Protein AF-A0A354B178-F1 (afdb_monomer_lite)

Structure (mmCIF, N/CA/C/O backbone):
data_AF-A0A354B178-F1
#
_entry.id   AF-A0A354B178-F1
#
loop_
_atom_site.group_PDB
_atom_site.id
_atom_site.type_symbol
_atom_site.label_atom_id
_atom_site.label_alt_id
_atom_site.label_comp_id
_atom_site.label_asym_id
_atom_site.label_entity_id
_atom_site.label_seq_id
_atom_site.pdbx_PDB_in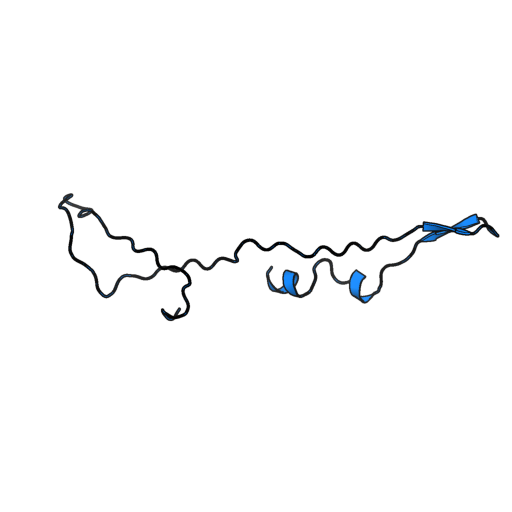s_code
_atom_site.Cartn_x
_atom_site.Cartn_y
_atom_site.Cartn_z
_atom_site.occupancy
_atom_site.B_iso_or_equiv
_atom_site.auth_seq_id
_atom_site.auth_comp_id
_atom_site.auth_asym_id
_atom_site.auth_atom_id
_atom_site.pdbx_PDB_model_num
ATOM 1 N N . MET A 1 1 ? -20.402 -0.550 6.968 1.00 59.12 1 MET A N 1
ATOM 2 C CA . MET A 1 1 ? -20.323 -1.817 6.197 1.00 59.12 1 MET A CA 1
ATOM 3 C C . MET A 1 1 ? -21.031 -2.966 6.933 1.00 59.12 1 MET A C 1
ATOM 5 O O . MET A 1 1 ? -21.224 -2.857 8.147 1.00 59.12 1 MET A O 1
ATOM 9 N N . PRO A 1 2 ? -21.443 -4.059 6.251 1.00 63.12 2 PRO A N 1
ATOM 10 C CA . PRO A 1 2 ? -21.990 -5.254 6.912 1.00 63.12 2 PRO A CA 1
ATOM 11 C C . PRO A 1 2 ? -20.962 -5.875 7.875 1.00 63.12 2 PRO A C 1
ATOM 13 O O . PRO A 1 2 ? -19.771 -5.809 7.591 1.00 63.12 2 PRO A O 1
ATOM 16 N N . ILE A 1 3 ? -21.404 -6.492 8.981 1.00 58.00 3 ILE A N 1
ATOM 17 C CA . ILE A 1 3 ? -20.516 -7.081 10.014 1.00 58.00 3 ILE A CA 1
ATOM 18 C C . ILE A 1 3 ? -19.576 -8.151 9.434 1.00 58.00 3 ILE A C 1
ATOM 20 O O . ILE A 1 3 ? -18.418 -8.222 9.817 1.00 58.00 3 ILE A O 1
ATOM 24 N N . LYS A 1 4 ? -20.021 -8.917 8.429 1.00 58.50 4 LYS A N 1
ATOM 25 C CA . LYS A 1 4 ? -19.248 -10.005 7.792 1.00 58.50 4 LYS A CA 1
ATOM 26 C C . LYS A 1 4 ? -18.028 -9.555 6.964 1.00 58.50 4 LYS A C 1
ATOM 28 O O . LYS A 1 4 ? -17.536 -10.327 6.150 1.00 58.50 4 LYS A O 1
ATOM 33 N N . ARG A 1 5 ? -17.604 -8.297 7.074 1.00 77.19 5 ARG A N 1
ATOM 34 C CA . ARG A 1 5 ? -16.552 -7.703 6.235 1.00 77.19 5 ARG A CA 1
ATOM 35 C C . ARG A 1 5 ? -15.565 -6.850 7.040 1.00 77.19 5 ARG A C 1
ATOM 37 O O . ARG A 1 5 ? -14.995 -5.915 6.493 1.00 77.19 5 ARG A O 1
ATOM 44 N N . VAL A 1 6 ? -15.456 -7.126 8.338 1.00 89.19 6 VAL A N 1
ATOM 45 C CA . VAL A 1 6 ? -14.501 -6.504 9.259 1.00 89.19 6 VAL A CA 1
ATOM 46 C C . VAL A 1 6 ? -13.504 -7.579 9.669 1.00 89.19 6 VAL A C 1
ATOM 48 O O . VAL A 1 6 ? -13.930 -8.668 10.051 1.00 89.19 6 VAL A O 1
ATOM 51 N N . ASP A 1 7 ? -12.215 -7.279 9.564 1.00 91.00 7 ASP A N 1
ATOM 52 C CA . ASP A 1 7 ? -11.150 -8.233 9.887 1.00 91.00 7 ASP A CA 1
ATOM 53 C C . ASP A 1 7 ? -10.921 -8.352 11.404 1.00 91.00 7 ASP A C 1
ATOM 55 O O . ASP A 1 7 ? -10.701 -9.449 11.910 1.00 91.00 7 ASP A O 1
ATOM 59 N N . GLU A 1 8 ? -11.045 -7.242 12.140 1.00 91.19 8 GLU A N 1
ATOM 60 C CA . GLU A 1 8 ? -10.915 -7.183 13.600 1.00 91.19 8 GLU A CA 1
ATOM 61 C C . GLU A 1 8 ? -11.932 -6.198 14.197 1.00 91.19 8 GLU A C 1
ATOM 63 O O . GLU A 1 8 ? -12.115 -5.089 13.689 1.00 91.19 8 GLU A O 1
ATOM 68 N N . ALA A 1 9 ? -12.605 -6.605 15.276 1.00 92.25 9 ALA A N 1
ATOM 69 C CA . ALA A 1 9 ? -13.512 -5.757 16.043 1.00 92.25 9 ALA A CA 1
ATOM 70 C C . ALA A 1 9 ? -12.913 -5.507 17.431 1.00 92.25 9 ALA A C 1
ATOM 72 O O . ALA A 1 9 ? -12.672 -6.450 18.182 1.00 92.25 9 ALA A O 1
ATOM 73 N N . LEU A 1 10 ? -12.667 -4.236 17.748 1.00 94.31 10 LEU A N 1
ATOM 74 C CA . LEU A 1 10 ? -12.195 -3.800 19.057 1.00 94.31 10 LEU A CA 1
ATOM 75 C C . LEU A 1 10 ? -13.368 -3.188 19.821 1.00 94.31 10 LEU A C 1
ATOM 77 O O . LEU A 1 10 ? -13.938 -2.185 19.391 1.00 94.31 10 LEU A O 1
ATOM 81 N N . GLU A 1 11 ? -13.723 -3.810 20.942 1.00 93.38 11 GLU A N 1
ATOM 82 C CA . GLU A 1 11 ? -14.806 -3.345 21.804 1.00 93.38 11 GLU A CA 1
ATOM 83 C C . GLU A 1 11 ? -14.296 -2.270 22.770 1.00 93.38 11 GLU A C 1
ATOM 85 O O . GLU A 1 11 ? -13.253 -2.417 23.415 1.00 93.38 11 GLU A O 1
ATOM 90 N N . HIS A 1 12 ? -15.043 -1.173 22.881 1.00 93.94 12 HIS A N 1
ATOM 91 C CA . HIS A 1 12 ? -14.699 -0.042 23.737 1.00 93.94 12 HIS A CA 1
ATOM 92 C C . HIS A 1 12 ? -15.874 0.286 24.657 1.00 93.94 12 HIS A C 1
ATOM 94 O O . HIS A 1 12 ? -16.817 0.972 24.262 1.00 93.94 12 HIS A O 1
ATOM 100 N N . HIS A 1 13 ? -15.797 -0.179 25.903 1.00 94.00 13 HIS A N 1
ATOM 101 C CA . HIS A 1 13 ? -16.819 0.076 26.914 1.00 94.00 13 HIS A CA 1
ATOM 102 C C . HIS A 1 13 ? -16.421 1.252 27.815 1.00 94.00 13 HIS A C 1
ATOM 104 O O . HIS A 1 13 ? -15.251 1.379 28.185 1.00 94.00 13 HIS A O 1
ATOM 110 N N . PRO A 1 14 ? -17.369 2.117 28.213 1.00 95.88 14 PRO A N 1
ATOM 111 C CA . PRO A 1 14 ? -17.106 3.097 29.253 1.00 95.88 14 PRO A CA 1
ATOM 112 C C . PRO A 1 14 ? -16.975 2.394 30.609 1.00 95.88 14 PRO A C 1
ATOM 114 O O . PRO A 1 14 ? -17.905 1.738 31.062 1.00 95.88 14 PRO A O 1
ATOM 117 N N . GLU A 1 15 ? -15.853 2.591 31.300 1.00 95.00 15 GLU A N 1
ATOM 118 C CA . GLU A 1 15 ? -15.655 2.024 32.645 1.00 95.00 15 GLU A CA 1
ATOM 119 C C . GLU A 1 15 ? -16.556 2.693 33.699 1.00 95.00 15 GLU A C 1
ATOM 121 O O . GLU A 1 15 ? -16.970 2.071 34.678 1.00 95.00 15 GLU A O 1
ATOM 126 N N . ALA A 1 16 ? -16.873 3.978 33.504 1.00 97.00 16 ALA A N 1
ATOM 127 C CA . ALA A 1 16 ? -17.643 4.772 34.450 1.00 97.00 16 ALA A CA 1
ATOM 128 C C . ALA A 1 16 ? -18.503 5.845 33.772 1.00 97.00 16 ALA A C 1
ATOM 130 O O . ALA A 1 16 ? -18.206 6.349 32.684 1.00 97.00 16 ALA A O 1
ATOM 131 N N . CYS A 1 17 ? -19.564 6.259 34.465 1.00 96.38 17 CYS A N 1
ATOM 132 C CA . CYS A 1 17 ? -20.412 7.361 34.043 1.00 96.38 17 CYS A CA 1
ATOM 133 C C . CYS A 1 17 ? -19.607 8.665 33.969 1.00 96.38 17 CYS A C 1
ATOM 135 O O . CYS A 1 17 ? -19.139 9.180 34.986 1.00 96.38 17 CYS A O 1
ATOM 137 N N . ARG A 1 18 ? -19.560 9.276 32.780 1.00 96.19 18 ARG A N 1
ATOM 138 C CA . ARG A 1 18 ? -18.859 10.550 32.523 1.00 96.19 18 ARG A CA 1
ATOM 139 C C . ARG A 1 18 ? -19.279 11.728 33.415 1.00 96.19 18 ARG A C 1
ATOM 141 O O . ARG A 1 18 ? -18.586 12.737 33.443 1.00 96.19 18 ARG A O 1
ATOM 148 N N . ARG A 1 19 ? -20.439 11.647 34.082 1.00 97.50 19 ARG A N 1
ATOM 149 C CA . ARG A 1 19 ? -20.979 12.719 34.936 1.00 97.50 19 ARG A CA 1
ATOM 150 C C . ARG A 1 19 ? -20.696 12.510 36.424 1.00 97.50 19 ARG A C 1
ATOM 152 O O . ARG A 1 19 ? -20.390 13.480 37.103 1.00 97.50 19 ARG A O 1
ATOM 159 N N . CYS A 1 20 ? -20.869 11.294 36.941 1.00 97.50 20 CYS A N 1
ATOM 160 C CA . CYS A 1 20 ? -20.809 11.020 38.384 1.00 97.50 20 CYS A CA 1
ATOM 161 C C . CYS A 1 20 ? -19.748 9.988 38.788 1.00 97.50 20 CYS A C 1
ATOM 163 O O . CYS A 1 20 ? -19.556 9.775 39.979 1.00 97.50 20 CYS A O 1
ATOM 165 N N . GLY A 1 21 ? -19.068 9.350 37.831 1.00 96.69 21 GLY A N 1
ATOM 166 C CA . GLY A 1 21 ? -17.995 8.388 38.098 1.00 96.69 21 GLY A CA 1
ATOM 167 C C . GLY A 1 21 ? -18.457 7.010 38.577 1.00 96.69 21 GLY A C 1
ATOM 168 O O . GLY A 1 21 ? -17.622 6.163 38.869 1.00 96.69 21 GLY A O 1
ATOM 169 N N . THR A 1 22 ? -19.766 6.755 38.654 1.00 97.56 22 THR A N 1
ATOM 170 C CA . THR A 1 22 ? -20.298 5.423 38.981 1.00 97.56 22 THR A CA 1
ATOM 171 C C . THR A 1 22 ? -19.827 4.398 37.951 1.00 97.56 22 THR A C 1
ATOM 173 O O . THR A 1 22 ? -19.960 4.655 36.755 1.00 97.56 22 THR A O 1
ATOM 176 N N . LEU A 1 23 ? -19.302 3.258 38.412 1.00 97.44 23 LEU A N 1
ATOM 177 C CA . LEU A 1 23 ? -18.853 2.163 37.549 1.00 97.44 23 LEU A CA 1
ATOM 178 C C . LEU A 1 23 ? -20.025 1.577 36.756 1.00 97.44 23 LEU A C 1
ATOM 180 O O . LEU A 1 23 ? -21.112 1.391 37.305 1.00 97.44 23 LEU A O 1
ATOM 184 N N . LEU A 1 24 ? -19.790 1.290 35.478 1.00 96.06 24 LEU A N 1
ATOM 185 C CA . LEU A 1 24 ? -20.774 0.707 34.569 1.00 96.06 24 LEU A CA 1
ATOM 186 C C . LEU A 1 24 ? -20.338 -0.717 34.209 1.00 96.06 24 LEU A C 1
ATOM 188 O O . LEU A 1 24 ? -19.172 -0.940 33.898 1.00 96.06 24 LEU A O 1
ATOM 192 N N . GLN A 1 25 ? -21.261 -1.678 34.283 1.00 90.88 25 GLN A N 1
ATOM 193 C CA . GLN A 1 25 ? -21.004 -3.087 33.934 1.00 90.88 25 GLN A CA 1
ATOM 194 C C . GLN A 1 25 ? -22.062 -3.678 32.996 1.00 90.88 25 GLN A C 1
ATOM 196 O O . GLN A 1 25 ? -22.041 -4.871 32.712 1.00 90.88 25 GLN A O 1
ATOM 201 N N . GLU A 1 26 ? -23.004 -2.853 32.544 1.00 89.19 26 GLU A N 1
ATOM 202 C CA . GLU A 1 26 ? -24.038 -3.272 31.605 1.00 89.19 26 GLU A CA 1
ATOM 203 C C . GLU A 1 26 ? -23.472 -3.346 30.185 1.00 89.19 26 GLU A C 1
ATOM 205 O O . GLU A 1 26 ? -22.607 -2.555 29.800 1.00 89.19 26 GLU A O 1
ATOM 210 N N . GLU A 1 27 ? -23.976 -4.305 29.415 1.00 88.25 27 GLU A N 1
ATOM 211 C CA . GLU A 1 27 ? -23.567 -4.561 28.038 1.00 88.25 27 GLU A CA 1
ATOM 212 C C . GLU A 1 27 ? -24.613 -3.979 27.075 1.00 88.25 27 GLU A C 1
ATOM 214 O O . GLU A 1 27 ? -25.817 -4.155 27.272 1.00 88.25 27 GLU A O 1
ATOM 219 N N . ASP A 1 28 ? -24.157 -3.260 26.048 1.00 93.12 28 ASP A N 1
ATOM 220 C CA . ASP A 1 28 ? -25.015 -2.670 25.017 1.00 93.12 28 ASP A CA 1
ATOM 221 C C . ASP A 1 28 ? -25.082 -3.614 23.801 1.00 93.12 28 ASP A C 1
ATOM 223 O O . ASP A 1 28 ? -24.057 -3.819 23.147 1.00 93.12 28 ASP A O 1
ATOM 227 N N . PRO A 1 29 ? -26.251 -4.199 23.472 1.00 91.12 29 PRO A N 1
ATOM 228 C CA . PRO A 1 29 ? -26.381 -5.109 22.336 1.00 91.12 29 PRO A CA 1
ATOM 229 C C . PRO A 1 29 ? -26.339 -4.402 20.969 1.00 91.12 29 PRO A C 1
ATOM 231 O O . PRO A 1 29 ? -26.203 -5.085 19.949 1.00 91.12 29 PRO A O 1
ATOM 234 N N . GLU A 1 30 ? -26.463 -3.070 20.910 1.00 92.75 30 GLU A N 1
ATOM 235 C CA . GLU A 1 30 ? -26.508 -2.296 19.660 1.00 92.75 30 GLU A CA 1
ATOM 236 C C . GLU A 1 30 ? -25.540 -1.089 19.676 1.00 92.75 30 GLU A C 1
ATOM 238 O O . GLU A 1 30 ? -25.970 0.061 19.532 1.00 92.75 30 GLU A O 1
ATOM 243 N 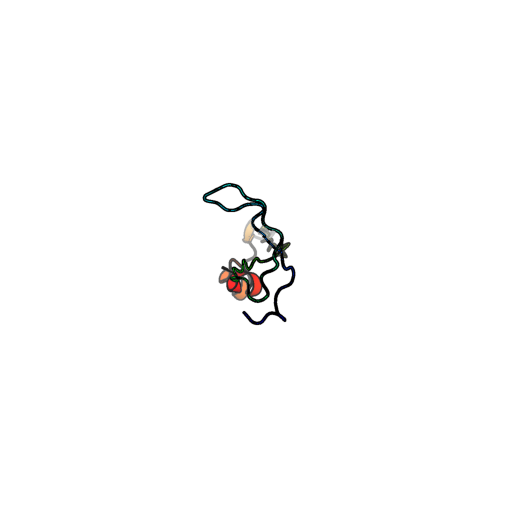N . PRO A 1 31 ? -24.213 -1.318 19.781 1.00 93.50 31 PRO A N 1
ATOM 244 C CA . PRO A 1 31 ? -23.246 -0.235 19.917 1.00 93.50 31 PRO A CA 1
ATOM 245 C C . PRO A 1 31 ? -23.155 0.635 18.655 1.00 93.50 31 PRO A C 1
ATOM 247 O O . PRO A 1 31 ? -23.320 0.176 17.517 1.00 93.50 31 PRO A O 1
ATOM 250 N N . LEU A 1 32 ? -22.793 1.911 18.838 1.00 94.25 32 LEU A N 1
ATOM 251 C CA . LEU A 1 32 ? -22.442 2.793 17.724 1.00 94.25 32 LEU A CA 1
ATOM 252 C C . LEU A 1 32 ? -21.180 2.275 17.024 1.00 94.25 32 LEU A C 1
ATOM 254 O O . LEU A 1 32 ? -20.138 2.074 17.641 1.00 94.25 32 LEU A O 1
ATOM 258 N N . ARG A 1 33 ? -21.249 2.128 15.700 1.00 92.38 33 ARG A N 1
ATOM 259 C CA . ARG A 1 33 ? -20.167 1.536 14.906 1.00 92.38 33 ARG A CA 1
ATOM 260 C C . ARG A 1 33 ? -19.344 2.610 14.201 1.00 92.38 33 ARG A C 1
ATOM 262 O O . ARG A 1 33 ? -19.862 3.329 13.348 1.00 92.38 33 ARG A O 1
ATOM 269 N N . HIS A 1 34 ? -18.048 2.650 14.490 1.00 93.62 34 HIS A N 1
ATOM 270 C CA . HIS A 1 34 ? -17.047 3.418 13.749 1.00 93.62 34 HIS A CA 1
ATOM 271 C C . HIS A 1 34 ? -16.067 2.449 13.077 1.00 93.62 34 HIS A C 1
ATOM 273 O O . HIS A 1 34 ? -15.663 1.469 13.693 1.00 93.62 34 HIS A O 1
ATOM 279 N N . GLN A 1 35 ? -15.721 2.677 11.807 1.00 92.44 35 GLN A N 1
ATOM 280 C CA . GLN A 1 35 ? -14.855 1.773 11.044 1.00 92.44 35 GLN A CA 1
ATOM 281 C C . GLN A 1 35 ? -13.647 2.530 10.509 1.00 92.44 35 GLN A C 1
ATOM 283 O O . GLN A 1 35 ? -13.807 3.561 9.857 1.00 92.44 35 GLN A O 1
ATOM 288 N N . VAL A 1 36 ? -12.464 1.969 10.738 1.00 93.62 36 VAL A N 1
A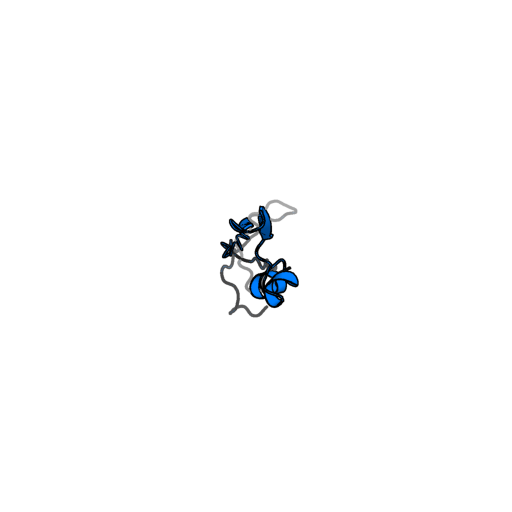TOM 289 C CA . VAL A 1 36 ? -11.219 2.374 10.084 1.00 93.62 36 VAL A CA 1
ATOM 290 C C . VAL A 1 36 ? -10.895 1.312 9.037 1.00 93.62 36 VAL A C 1
ATOM 292 O O . VAL A 1 36 ? -10.943 0.121 9.335 1.00 93.62 36 VAL A O 1
ATOM 295 N N . ILE A 1 37 ? -10.632 1.738 7.803 1.00 90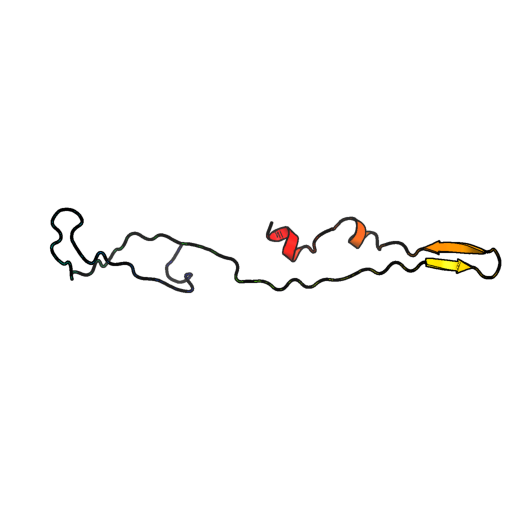.94 37 ILE A N 1
ATOM 296 C CA . ILE A 1 37 ? -10.239 0.860 6.697 1.00 90.94 37 ILE A CA 1
ATOM 297 C C . ILE A 1 37 ? -8.824 1.262 6.312 1.00 90.94 37 ILE A C 1
ATOM 299 O O . ILE A 1 37 ? -8.600 2.418 5.962 1.00 90.94 37 ILE A O 1
ATOM 303 N N . GLU A 1 38 ? -7.899 0.314 6.378 1.00 90.38 38 GLU A N 1
ATOM 304 C CA . GLU A 1 38 ? -6.483 0.541 6.113 1.00 90.38 38 GLU A CA 1
ATOM 305 C C . GLU A 1 38 ? -5.970 -0.488 5.109 1.00 90.38 38 GLU A C 1
ATOM 307 O O . GLU A 1 38 ? -6.451 -1.626 5.055 1.00 90.38 38 GLU A O 1
ATOM 312 N N . ILE A 1 39 ? -4.986 -0.089 4.308 1.00 88.88 39 ILE A N 1
ATOM 313 C CA . ILE A 1 39 ? -4.257 -1.026 3.460 1.00 88.88 39 ILE A CA 1
ATOM 314 C C . ILE A 1 39 ? -3.077 -1.531 4.293 1.00 88.88 39 ILE A C 1
ATOM 316 O O . ILE A 1 39 ? -2.243 -0.725 4.711 1.00 88.88 39 ILE A O 1
ATOM 320 N N . PRO A 1 40 ? -2.967 -2.847 4.551 1.00 88.88 40 PRO A N 1
ATOM 321 C CA . PRO A 1 40 ? -1.836 -3.365 5.304 1.00 88.88 40 PRO A CA 1
ATOM 322 C C . PRO A 1 40 ? -0.526 -3.011 4.589 1.00 88.88 40 PRO A C 1
ATOM 324 O O . PRO A 1 40 ? -0.530 -2.821 3.369 1.00 88.88 40 PRO A O 1
ATOM 327 N N . PRO A 1 41 ? 0.611 -2.960 5.304 1.00 90.25 41 PRO A N 1
ATOM 328 C CA . PRO A 1 41 ? 1.895 -2.651 4.690 1.00 90.25 41 PRO A CA 1
ATOM 329 C C . PRO A 1 41 ? 2.154 -3.504 3.440 1.00 90.25 41 PRO A C 1
ATOM 331 O O . PRO A 1 41 ? 2.289 -4.726 3.516 1.00 90.25 41 PRO A O 1
ATOM 334 N N . ILE A 1 42 ? 2.228 -2.853 2.276 1.00 87.06 42 ILE A N 1
ATOM 335 C CA . ILE A 1 42 ? 2.537 -3.505 1.002 1.00 87.06 42 ILE A CA 1
ATOM 336 C C . ILE A 1 42 ? 4.019 -3.339 0.677 1.00 87.06 42 ILE A C 1
ATOM 338 O O . ILE A 1 42 ? 4.579 -2.250 0.781 1.00 87.06 42 ILE A O 1
ATOM 342 N N . THR A 1 43 ? 4.663 -4.419 0.238 1.00 91.62 43 THR A N 1
ATOM 343 C CA . THR A 1 43 ? 6.009 -4.342 -0.345 1.00 91.62 43 THR A CA 1
ATOM 344 C C . THR A 1 43 ? 5.869 -4.195 -1.861 1.00 91.62 43 THR A C 1
ATOM 346 O O . THR A 1 43 ? 5.359 -5.118 -2.503 1.00 91.62 43 THR A O 1
ATOM 349 N N . PRO A 1 44 ? 6.268 -3.059 -2.463 1.00 90.25 44 PRO A N 1
ATOM 350 C CA . PRO A 1 44 ? 6.133 -2.873 -3.899 1.00 90.25 44 PRO A CA 1
ATOM 351 C C . PRO A 1 44 ? 7.127 -3.757 -4.656 1.00 90.25 44 PRO A C 1
ATOM 353 O O . PRO A 1 44 ? 8.289 -3.892 -4.273 1.00 90.25 44 PRO A O 1
ATOM 356 N N . LEU A 1 45 ? 6.689 -4.309 -5.788 1.00 91.19 45 LEU A N 1
ATOM 357 C CA . LEU A 1 45 ? 7.612 -4.827 -6.792 1.00 91.19 45 LEU A CA 1
ATOM 358 C C . LEU A 1 45 ? 8.242 -3.639 -7.523 1.00 91.19 45 LEU A C 1
ATOM 360 O O . LEU A 1 45 ? 7.532 -2.860 -8.160 1.00 91.19 45 LEU A O 1
ATOM 364 N N . VAL A 1 46 ? 9.566 -3.531 -7.465 1.00 92.06 46 VAL A N 1
ATOM 365 C CA . VAL A 1 46 ? 10.324 -2.500 -8.178 1.00 92.06 46 VAL A CA 1
ATOM 366 C C . VAL A 1 46 ? 10.991 -3.132 -9.394 1.00 92.06 46 VAL A C 1
ATOM 368 O O . VAL A 1 46 ? 11.826 -4.023 -9.255 1.00 92.06 46 VAL A O 1
ATOM 371 N N . ILE A 1 47 ? 10.616 -2.670 -10.586 1.00 91.31 47 ILE A N 1
ATOM 372 C CA . ILE A 1 47 ? 11.248 -3.058 -11.850 1.00 91.31 47 ILE A CA 1
ATOM 373 C C . ILE A 1 47 ? 12.125 -1.890 -12.296 1.00 91.31 47 ILE A C 1
ATOM 375 O O . ILE A 1 47 ? 11.627 -0.798 -12.560 1.00 91.31 47 ILE A O 1
ATOM 379 N N . GLU A 1 48 ? 13.435 -2.117 -12.362 1.00 93.50 48 GLU A N 1
ATOM 380 C CA . GLU A 1 48 ? 14.405 -1.112 -12.796 1.00 93.50 48 GLU A CA 1
ATOM 381 C C . GLU A 1 48 ? 14.798 -1.345 -14.258 1.00 93.50 48 GLU A C 1
ATOM 383 O O . GLU A 1 48 ? 15.372 -2.376 -14.610 1.00 93.50 48 GLU A O 1
ATOM 388 N N . HIS A 1 49 ? 14.531 -0.357 -15.112 1.00 92.69 49 HIS A N 1
ATOM 389 C CA . HIS A 1 49 ? 14.987 -0.362 -16.498 1.00 92.69 49 HIS A CA 1
ATOM 390 C C . HIS A 1 49 ? 16.364 0.301 -16.594 1.00 92.69 49 HIS A C 1
ATOM 392 O O . HIS A 1 49 ? 16.491 1.522 -16.505 1.00 92.69 49 HIS A O 1
ATOM 398 N N . ARG A 1 50 ? 17.411 -0.508 -16.790 1.00 95.25 50 ARG A N 1
ATOM 399 C CA . ARG A 1 50 ? 18.788 -0.020 -16.951 1.00 95.25 50 ARG A CA 1
ATOM 400 C C . ARG A 1 50 ? 19.095 0.258 -18.415 1.00 95.25 50 ARG A C 1
ATOM 402 O O . ARG A 1 50 ? 19.237 -0.660 -19.220 1.00 95.25 50 ARG A O 1
ATOM 409 N N . LEU A 1 51 ? 19.228 1.535 -18.751 1.00 96.81 51 LEU A N 1
ATOM 410 C CA . LEU A 1 51 ? 19.569 1.968 -20.101 1.00 96.81 51 LEU A CA 1
ATOM 411 C C . LEU A 1 51 ? 21.086 2.075 -20.242 1.00 96.81 51 LEU A C 1
ATOM 413 O O . LEU A 1 51 ? 21.716 3.015 -19.759 1.00 96.81 51 LEU A O 1
ATOM 417 N N . HIS A 1 52 ? 21.684 1.080 -20.887 1.00 97.81 52 HIS A N 1
ATOM 418 C CA . HIS A 1 52 ? 23.123 1.052 -21.112 1.00 97.81 52 HIS A CA 1
ATOM 419 C C . HIS A 1 52 ? 23.526 1.966 -22.271 1.00 97.81 52 HIS A C 1
ATOM 421 O O . HIS A 1 52 ? 22.818 2.089 -23.272 1.00 97.81 52 HIS A O 1
ATOM 427 N N . ARG A 1 53 ? 24.713 2.564 -22.145 1.00 98.31 53 ARG A N 1
ATOM 428 C CA . ARG A 1 53 ? 25.361 3.356 -23.189 1.00 98.31 53 ARG A CA 1
ATOM 429 C C . ARG A 1 53 ? 26.631 2.653 -23.644 1.00 98.31 53 ARG A C 1
ATOM 431 O O . ARG A 1 53 ? 27.480 2.334 -22.818 1.00 98.31 53 ARG A O 1
ATOM 438 N N . LEU A 1 54 ? 26.762 2.449 -24.948 1.00 98.50 54 LEU A N 1
ATOM 439 C CA . LEU A 1 54 ? 27.926 1.829 -25.577 1.00 98.50 54 LEU A CA 1
ATOM 440 C C . LEU A 1 54 ? 28.534 2.781 -26.614 1.00 98.50 54 LEU A C 1
ATOM 442 O O . LEU A 1 54 ? 27.861 3.677 -27.128 1.00 98.50 54 LEU A O 1
ATOM 446 N N . ILE A 1 55 ? 29.821 2.598 -26.904 1.00 98.31 55 ILE A N 1
ATOM 447 C CA . ILE A 1 55 ? 30.551 3.362 -27.922 1.00 98.31 55 ILE A CA 1
ATOM 448 C C . ILE A 1 55 ? 30.825 2.435 -29.105 1.00 98.31 55 ILE A C 1
ATOM 450 O O . ILE A 1 55 ? 31.357 1.341 -28.924 1.00 98.31 55 ILE A O 1
ATOM 454 N N . CYS A 1 56 ? 30.456 2.865 -30.312 1.00 97.75 56 CYS A N 1
ATOM 455 C CA . CYS A 1 56 ? 30.731 2.115 -31.532 1.00 97.75 56 CYS A CA 1
ATOM 456 C C . CYS A 1 56 ? 32.244 2.108 -31.820 1.00 97.75 56 CYS A C 1
ATOM 458 O O . CYS A 1 56 ? 32.819 3.188 -31.975 1.00 97.75 56 CYS A O 1
ATOM 460 N N . PRO A 1 57 ? 32.896 0.940 -31.962 1.00 97.38 57 PRO A N 1
ATOM 461 C CA . PRO A 1 57 ? 34.334 0.881 -32.225 1.00 97.38 57 PRO A CA 1
ATOM 462 C C . PRO A 1 57 ? 34.721 1.393 -33.622 1.00 97.38 57 PRO A C 1
ATOM 464 O O . PRO A 1 57 ? 35.873 1.752 -33.836 1.00 97.38 57 PRO A O 1
ATOM 467 N N . CYS A 1 58 ? 33.780 1.451 -34.570 1.00 97.56 58 CYS A N 1
ATOM 468 C CA . CYS A 1 58 ? 34.060 1.843 -35.955 1.00 97.56 58 CYS A CA 1
ATOM 469 C C . CYS A 1 58 ? 34.030 3.362 -36.187 1.00 97.56 58 CYS A C 1
ATOM 471 O O . CYS A 1 58 ? 34.721 3.857 -37.070 1.00 97.56 58 CYS A O 1
ATOM 473 N N . CYS A 1 59 ? 33.200 4.102 -35.444 1.00 97.69 59 CYS A N 1
ATOM 474 C CA . CYS A 1 59 ? 32.956 5.534 -35.683 1.00 97.69 59 CYS A CA 1
ATOM 475 C C . CYS A 1 59 ? 32.921 6.383 -34.404 1.00 97.69 59 CYS A C 1
ATOM 477 O O . CYS A 1 59 ? 32.585 7.564 -34.458 1.00 97.69 59 CYS A O 1
ATOM 479 N N . SER A 1 60 ? 33.222 5.787 -33.246 1.00 97.81 60 SER A N 1
ATOM 480 C CA . SER A 1 60 ? 33.213 6.432 -31.924 1.00 97.81 60 SER A CA 1
ATOM 481 C C . SER A 1 60 ? 31.864 7.023 -31.492 1.00 97.81 60 SER A C 1
ATOM 483 O O . SER A 1 60 ? 31.784 7.721 -30.481 1.00 97.81 60 SER A O 1
ATOM 485 N N . THR A 1 61 ? 30.774 6.736 -32.211 1.00 98.50 61 THR A N 1
ATOM 486 C CA . THR A 1 61 ? 29.434 7.207 -31.848 1.00 98.50 61 THR A CA 1
ATOM 487 C C . THR A 1 61 ? 28.971 6.557 -30.547 1.00 98.50 61 THR A C 1
ATOM 489 O O . THR A 1 61 ? 28.967 5.332 -30.416 1.00 98.50 61 THR A O 1
ATOM 492 N N . SER A 1 62 ? 28.543 7.383 -29.592 1.00 98.25 62 SER A N 1
ATOM 493 C CA . SER A 1 62 ? 27.931 6.936 -28.342 1.00 98.25 62 SER A CA 1
ATOM 494 C C . SER A 1 62 ? 26.432 6.720 -28.536 1.00 98.25 62 SER A C 1
ATOM 496 O O . SER A 1 62 ? 25.719 7.654 -28.895 1.00 98.25 62 SER A O 1
ATOM 498 N N . THR A 1 63 ? 25.958 5.504 -28.271 1.00 98.12 63 THR A N 1
ATOM 499 C CA . THR A 1 63 ? 24.541 5.128 -28.393 1.00 98.12 63 THR A CA 1
ATOM 500 C C . THR A 1 63 ? 24.025 4.647 -27.042 1.00 98.12 63 THR A C 1
ATOM 502 O O . THR A 1 63 ? 24.685 3.848 -26.379 1.00 98.12 63 THR A O 1
ATOM 505 N N . CYS A 1 64 ? 22.861 5.141 -26.623 1.00 98.00 64 CYS A N 1
ATOM 506 C CA . CYS A 1 64 ? 22.180 4.734 -25.394 1.00 98.00 64 CYS A CA 1
ATOM 507 C C . CYS A 1 64 ? 20.914 3.951 -25.746 1.00 98.00 64 CYS A C 1
ATOM 509 O O . CYS A 1 64 ? 20.223 4.319 -26.694 1.00 98.00 64 CYS A O 1
ATOM 511 N N . ALA A 1 65 ? 20.603 2.902 -24.983 1.00 97.38 65 ALA A N 1
ATOM 512 C CA . ALA A 1 65 ? 19.310 2.234 -25.078 1.00 97.38 65 ALA A CA 1
ATOM 513 C C . ALA A 1 65 ? 18.172 3.204 -24.717 1.00 97.38 65 ALA A C 1
ATOM 515 O O . ALA A 1 65 ? 18.348 4.092 -23.878 1.00 97.38 65 ALA A O 1
ATOM 516 N N . THR A 1 66 ? 17.012 3.018 -25.340 1.00 95.19 66 THR A N 1
ATOM 517 C CA . THR A 1 66 ? 15.780 3.762 -25.051 1.00 95.19 66 THR A CA 1
ATOM 518 C C . THR A 1 66 ? 14.824 2.901 -24.239 1.00 95.19 66 THR A C 1
ATOM 520 O O . THR A 1 66 ? 14.889 1.669 -24.285 1.00 95.19 66 THR A O 1
ATOM 523 N N . LEU A 1 67 ? 13.920 3.540 -23.500 1.00 93.81 67 LEU A N 1
ATOM 524 C CA . LEU A 1 67 ? 12.826 2.818 -22.861 1.00 93.81 67 LEU A CA 1
ATOM 525 C C . LEU A 1 67 ? 11.853 2.260 -23.911 1.00 93.81 67 LEU A C 1
ATOM 527 O O . LEU A 1 67 ? 11.679 2.866 -24.971 1.00 93.81 67 LEU A O 1
ATOM 531 N N . PRO A 1 68 ? 11.196 1.125 -23.620 1.00 90.44 68 PRO A N 1
ATOM 532 C CA . PRO A 1 68 ? 9.979 0.731 -24.316 1.00 90.44 68 PRO A CA 1
ATOM 533 C C . PRO A 1 68 ? 8.881 1.796 -24.143 1.00 90.44 68 PRO A C 1
ATOM 535 O O . PRO A 1 68 ? 8.732 2.369 -23.062 1.00 90.44 68 PRO A O 1
ATOM 538 N N . ALA A 1 69 ? 8.104 2.055 -25.197 1.00 87.06 69 ALA A N 1
ATOM 539 C CA . ALA A 1 69 ? 7.098 3.124 -25.214 1.00 87.06 69 ALA A CA 1
ATOM 540 C C . ALA A 1 69 ? 5.979 2.935 -24.170 1.00 87.06 69 ALA A C 1
ATOM 542 O O . ALA A 1 69 ? 5.440 3.905 -23.642 1.00 87.06 69 ALA A O 1
ATOM 543 N N . ASP A 1 70 ? 5.641 1.688 -23.847 1.00 81.75 70 ASP A N 1
ATOM 544 C CA . ASP A 1 70 ? 4.658 1.323 -22.823 1.00 81.75 70 ASP A CA 1
ATOM 545 C C . ASP A 1 70 ? 5.148 1.604 -21.392 1.00 81.75 70 ASP A C 1
ATOM 547 O O . ASP A 1 70 ? 4.337 1.856 -20.501 1.00 81.75 70 ASP A O 1
ATOM 551 N N . VAL A 1 71 ? 6.465 1.621 -21.178 1.00 86.00 71 VAL A N 1
ATOM 552 C CA . VAL A 1 71 ? 7.088 1.952 -19.887 1.00 86.00 71 VAL A CA 1
ATOM 553 C C . VAL A 1 71 ? 7.212 3.465 -19.707 1.00 86.00 71 VAL A C 1
ATOM 555 O O . VAL A 1 71 ? 7.028 3.978 -18.606 1.00 86.00 71 VAL A O 1
ATOM 558 N N . GLU A 1 72 ? 7.493 4.198 -20.784 1.00 74.19 72 GLU A N 1
ATOM 559 C CA . GLU A 1 72 ? 7.756 5.643 -20.744 1.00 74.19 72 GLU A CA 1
ATOM 560 C C . GLU A 1 72 ? 6.553 6.467 -20.241 1.00 74.19 72 GLU A C 1
ATOM 562 O O . GLU A 1 72 ? 6.726 7.496 -19.588 1.00 74.19 72 GLU A O 1
ATOM 567 N N . ALA A 1 73 ? 5.326 5.989 -20.471 1.00 72.75 73 ALA A N 1
ATOM 568 C CA . ALA A 1 73 ? 4.098 6.659 -20.039 1.00 72.75 73 ALA A CA 1
ATOM 569 C C . ALA A 1 73 ? 3.768 6.475 -18.543 1.00 72.75 73 ALA A C 1
ATOM 571 O O . ALA A 1 73 ? 2.979 7.246 -17.991 1.00 72.75 73 ALA A O 1
ATOM 572 N N . ALA A 1 74 ? 4.328 5.461 -17.876 1.00 72.25 74 ALA A N 1
ATOM 573 C CA . ALA A 1 74 ? 3.882 5.036 -16.552 1.00 72.25 74 ALA A CA 1
ATOM 574 C C . ALA A 1 74 ? 5.015 5.078 -15.520 1.00 72.25 74 ALA A C 1
ATOM 576 O O . ALA A 1 74 ? 5.914 4.242 -15.510 1.00 72.25 74 ALA A O 1
ATOM 577 N N . ARG A 1 75 ? 4.929 6.016 -14.568 1.00 76.69 75 ARG A N 1
ATOM 578 C CA . ARG A 1 75 ? 5.840 6.055 -13.407 1.00 76.69 75 ARG A CA 1
ATOM 579 C C . ARG A 1 75 ? 5.509 4.994 -12.352 1.00 76.69 75 ARG A C 1
ATOM 581 O O . ARG A 1 75 ? 6.384 4.580 -11.598 1.00 76.69 75 ARG A O 1
ATOM 588 N N . TYR A 1 76 ? 4.252 4.560 -12.307 1.00 86.44 76 TYR A N 1
ATOM 589 C CA . TYR A 1 76 ? 3.751 3.526 -11.412 1.00 86.44 76 TYR A CA 1
ATOM 590 C C . TYR A 1 76 ? 3.018 2.467 -12.229 1.00 86.44 76 TYR A C 1
ATOM 592 O O . TYR A 1 76 ? 2.268 2.787 -13.153 1.00 86.44 76 TYR A O 1
ATOM 600 N N . GLY A 1 77 ? 3.228 1.195 -11.882 1.00 85.62 77 GLY A N 1
ATOM 601 C CA . GLY A 1 77 ? 2.467 0.105 -12.482 1.00 85.62 77 GLY A CA 1
ATOM 602 C C . GLY A 1 77 ? 0.972 0.230 -12.156 1.00 85.62 77 GLY A C 1
ATOM 603 O O . GLY A 1 77 ? 0.615 0.794 -11.119 1.00 85.62 77 GLY A O 1
ATOM 604 N N . PRO A 1 78 ? 0.081 -0.357 -12.974 1.00 85.81 78 PRO A N 1
ATOM 605 C CA . PRO A 1 78 ? -1.367 -0.140 -12.886 1.00 85.81 78 PRO A CA 1
ATOM 606 C C . PRO A 1 78 ? -1.958 -0.484 -11.512 1.00 85.81 78 PRO A C 1
ATOM 608 O O . PRO A 1 78 ? -2.898 0.162 -11.065 1.00 85.81 78 PRO A O 1
ATOM 611 N N . ARG A 1 79 ? -1.379 -1.472 -10.815 1.00 87.25 79 ARG A N 1
ATOM 612 C CA . ARG A 1 79 ? -1.796 -1.870 -9.462 1.00 87.25 79 ARG A CA 1
ATOM 613 C C . ARG A 1 79 ? -1.534 -0.793 -8.410 1.00 87.25 79 ARG A C 1
ATOM 615 O O . ARG A 1 79 ? -2.357 -0.622 -7.525 1.00 87.25 79 ARG A O 1
ATOM 622 N N . LEU A 1 80 ? -0.403 -0.095 -8.500 1.00 88.69 80 LEU A N 1
ATOM 623 C CA . LEU A 1 80 ? -0.066 0.976 -7.564 1.00 88.69 80 LEU A CA 1
ATOM 624 C C . LEU A 1 80 ? -0.813 2.263 -7.925 1.00 88.69 80 LEU A C 1
ATOM 626 O O . LEU A 1 80 ? -1.319 2.932 -7.035 1.00 88.69 80 LEU A O 1
ATOM 630 N N . SER A 1 81 ? -0.959 2.562 -9.219 1.00 87.75 81 SER A N 1
ATOM 631 C CA . SER A 1 81 ? -1.743 3.712 -9.688 1.00 87.75 81 SER A CA 1
ATOM 632 C C . SER A 1 81 ? -3.223 3.625 -9.315 1.00 87.75 81 SER A C 1
ATOM 634 O O . SER A 1 81 ? -3.851 4.650 -9.116 1.00 87.75 81 SER A O 1
ATOM 636 N N . ALA A 1 82 ? -3.794 2.421 -9.215 1.00 86.62 82 ALA A N 1
ATOM 637 C CA . ALA A 1 82 ? -5.182 2.237 -8.786 1.00 86.62 82 ALA A CA 1
ATOM 638 C C . ALA A 1 82 ? -5.408 2.496 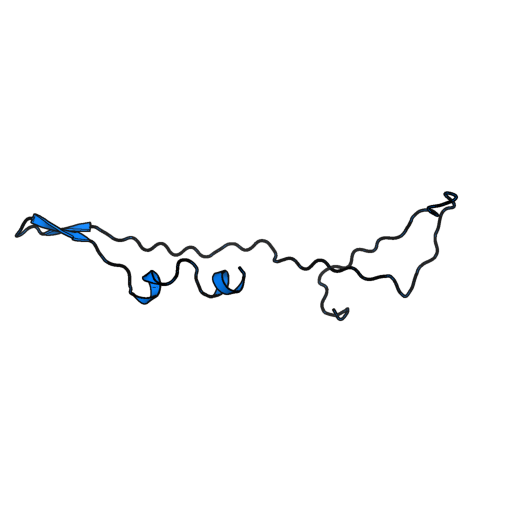-7.282 1.00 86.62 82 ALA A C 1
ATOM 640 O O . ALA A 1 82 ? -6.550 2.461 -6.830 1.00 86.62 82 ALA A O 1
ATOM 641 N N . LEU A 1 83 ? -4.334 2.693 -6.511 1.00 84.88 83 LEU A N 1
ATOM 642 C CA . LEU A 1 83 ? -4.374 2.861 -5.060 1.00 84.88 83 LEU A CA 1
ATOM 643 C C . LEU A 1 83 ? -4.265 4.328 -4.613 1.00 84.88 83 LEU A C 1
ATOM 645 O O . LEU A 1 83 ? -4.616 4.623 -3.474 1.00 84.88 83 LEU A O 1
ATOM 649 N N . VAL A 1 84 ? -3.742 5.215 -5.470 1.00 76.50 84 VAL A N 1
ATOM 650 C CA . VAL A 1 84 ? -3.377 6.610 -5.146 1.00 76.50 84 VAL A CA 1
ATOM 651 C C . VAL A 1 84 ? -4.192 7.638 -5.914 1.00 76.50 84 VAL A C 1
ATOM 653 O O . VAL A 1 84 ? -4.696 7.307 -7.009 1.00 76.50 84 VAL A O 1
#

Sequence (84 aa):
MPIKRVDEALEHHPEACRRCGTLLQEEDPEPLRHQVIEIPPITPLVIEHRLHRLICPCCSTSTCATLP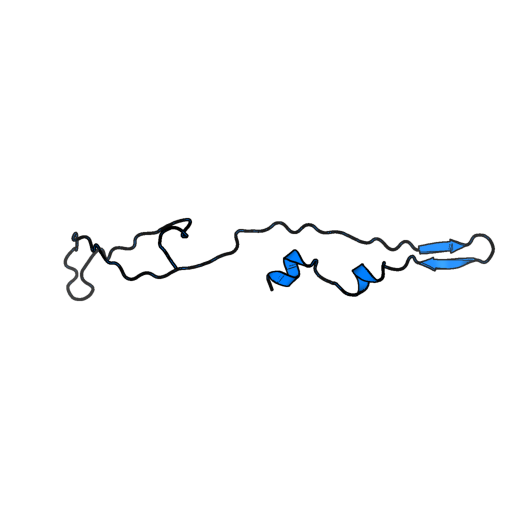ADVEAARYGPRLSALV

Secondary structure (DSSP, 8-state):
--GGG-S-------SB-TTT--B-----SSPPP----------PPP------EEE-TTT--EEEPPPPHHHHT-SS-HHHHTT-

pLDDT: mean 90.07, std 9.11, range [58.0, 98.5]

Foldseek 3Di:
DDPVPDPDDDDDDDQADPPPRHGDDDDDPDDDDDDDDDDPDDDDDDDDDDWDWDADPPPRDIDIDDDDPVVVVDPDDPVVVVVD

Radius of gyration: 28.88 Å; chains: 1; bounding box: 61×23×75 Å